Protein AF-A0A959GAV7-F1 (afdb_monomer_lite)

pLDDT: mean 91.09, std 8.17, range [48.16, 96.44]

Foldseek 3Di:
DDKDKDFADAPDKDADQAWKKKFFQDKFAWKDKQNDIDTPCHRHIDTDHHGIIIHGHDIGTTMIMDGDDPVNDDDDPDD

Structure (mmCIF, N/CA/C/O backbone):
data_AF-A0A959GAV7-F1
#
_entry.id   AF-A0A959GAV7-F1
#
loop_
_atom_site.group_PDB
_atom_site.id
_atom_site.type_symbol
_atom_site.label_atom_id
_atom_site.label_alt_id
_atom_site.label_comp_id
_atom_site.label_asym_id
_atom_site.label_entity_id
_atom_site.label_seq_id
_atom_site.pdbx_PDB_ins_code
_atom_site.Cartn_x
_atom_site.Cartn_y
_atom_site.Cartn_z
_atom_site.occupancy
_atom_site.B_iso_or_equiv
_atom_site.auth_seq_id
_atom_site.auth_comp_id
_atom_site.auth_asym_id
_atom_site.auth_atom_id
_atom_site.pdbx_PDB_model_num
ATOM 1 N N . MET A 1 1 ? -17.756 0.197 0.728 1.00 71.56 1 MET A N 1
ATOM 2 C CA . MET A 1 1 ? -16.313 0.005 0.450 1.00 71.56 1 MET A CA 1
ATOM 3 C C . MET A 1 1 ? -16.073 0.381 -1.004 1.00 71.56 1 MET A C 1
ATOM 5 O O . MET A 1 1 ? -16.849 -0.055 -1.844 1.00 71.56 1 MET A O 1
ATOM 9 N N . ILE A 1 2 ? -15.090 1.236 -1.302 1.00 84.69 2 ILE A N 1
ATOM 10 C CA . ILE A 1 2 ? -14.802 1.707 -2.670 1.00 84.69 2 ILE A CA 1
ATOM 11 C C . ILE A 1 2 ? -13.348 1.367 -2.991 1.00 84.69 2 ILE A C 1
ATOM 13 O O . ILE A 1 2 ? -12.465 1.647 -2.183 1.00 84.69 2 ILE A O 1
ATOM 17 N N . LEU A 1 3 ? -13.116 0.769 -4.160 1.00 91.62 3 LEU A N 1
ATOM 18 C CA . LEU A 1 3 ? -11.777 0.542 -4.698 1.00 91.62 3 LEU A CA 1
ATOM 19 C C . LEU A 1 3 ? -11.219 1.848 -5.261 1.00 91.62 3 LEU A C 1
ATOM 21 O O . LEU A 1 3 ? -11.860 2.500 -6.086 1.00 91.62 3 LEU A O 1
ATOM 25 N N . LYS A 1 4 ? -10.015 2.214 -4.832 1.00 94.81 4 LYS A N 1
ATOM 26 C CA . LYS A 1 4 ? -9.287 3.391 -5.306 1.00 94.81 4 LYS A CA 1
ATOM 27 C C . LYS A 1 4 ? -7.978 2.933 -5.932 1.00 94.81 4 LYS A C 1
ATOM 29 O O . LYS A 1 4 ? -7.257 2.137 -5.345 1.00 94.81 4 LYS A O 1
ATOM 34 N N . ARG A 1 5 ? -7.654 3.439 -7.119 1.00 94.81 5 ARG A N 1
ATOM 35 C CA . ARG A 1 5 ? -6.309 3.285 -7.681 1.00 94.81 5 ARG A CA 1
ATOM 36 C C . ARG A 1 5 ? -5.406 4.335 -7.056 1.00 94.81 5 ARG A C 1
ATOM 38 O O . ARG A 1 5 ? -5.790 5.503 -7.008 1.00 94.81 5 ARG A O 1
ATOM 45 N N . ILE A 1 6 ? -4.224 3.932 -6.607 1.00 90.62 6 ILE A N 1
ATOM 46 C CA . ILE A 1 6 ? -3.206 4.866 -6.127 1.00 90.62 6 ILE A CA 1
ATOM 47 C C . ILE A 1 6 ? -2.031 4.873 -7.097 1.00 90.62 6 ILE A C 1
ATOM 49 O O . ILE A 1 6 ? -1.655 3.837 -7.638 1.00 90.62 6 ILE A O 1
ATOM 53 N N . THR A 1 7 ? -1.459 6.053 -7.319 1.00 86.25 7 THR A N 1
ATOM 54 C CA . THR A 1 7 ? -0.167 6.177 -7.999 1.00 86.25 7 THR A CA 1
ATOM 55 C C . THR A 1 7 ? 0.876 6.398 -6.912 1.00 86.25 7 THR A C 1
ATOM 57 O O . THR A 1 7 ? 0.868 7.466 -6.294 1.00 86.25 7 THR A O 1
ATOM 60 N N . PRO A 1 8 ? 1.702 5.393 -6.588 1.00 84.62 8 PRO A N 1
ATOM 61 C CA . PRO A 1 8 ? 2.651 5.521 -5.498 1.00 84.62 8 PRO A CA 1
ATOM 62 C C . PRO A 1 8 ? 3.740 6.539 -5.830 1.00 84.62 8 PRO A C 1
ATOM 64 O O . PRO A 1 8 ? 4.338 6.507 -6.903 1.00 84.62 8 PRO A O 1
ATOM 67 N N . VAL A 1 9 ? 4.013 7.434 -4.883 1.00 91.12 9 VAL A N 1
ATOM 68 C CA . VAL A 1 9 ? 5.163 8.338 -4.955 1.00 91.12 9 VAL A CA 1
ATOM 69 C C . VAL A 1 9 ? 6.358 7.618 -4.341 1.00 91.12 9 VAL A C 1
ATOM 71 O O . VAL A 1 9 ? 6.316 7.210 -3.179 1.00 91.12 9 VAL A O 1
ATOM 74 N N . LEU A 1 10 ? 7.420 7.440 -5.125 1.00 93.38 10 LEU A N 1
ATOM 75 C CA . LEU A 1 10 ? 8.617 6.739 -4.668 1.00 93.38 10 LEU A CA 1
ATOM 76 C C . LEU A 1 10 ? 9.292 7.480 -3.508 1.00 93.38 10 LEU A C 1
ATOM 78 O O . LEU A 1 10 ? 9.337 8.709 -3.474 1.00 93.38 10 LEU A O 1
ATOM 82 N N . ASN A 1 11 ? 9.828 6.713 -2.560 1.00 93.94 11 ASN A N 1
ATOM 83 C CA . ASN A 1 11 ? 10.480 7.159 -1.328 1.00 93.94 11 ASN A CA 1
ATOM 84 C C . ASN A 1 11 ? 9.643 8.076 -0.420 1.00 93.94 11 ASN A C 1
ATOM 86 O O . ASN A 1 11 ? 10.172 8.620 0.548 1.00 93.94 11 ASN A O 1
ATOM 90 N N . ALA A 1 12 ? 8.337 8.190 -0.665 1.00 93.88 12 ALA A N 1
ATOM 91 C CA . ALA A 1 12 ? 7.410 8.899 0.203 1.00 93.88 12 ALA A CA 1
ATOM 92 C C . ALA A 1 12 ? 6.618 7.890 1.059 1.00 93.88 12 ALA A C 1
ATOM 94 O O . ALA A 1 12 ? 5.888 7.063 0.506 1.00 93.88 12 ALA A O 1
ATOM 95 N N . PRO A 1 13 ? 6.757 7.910 2.398 1.00 92.06 13 PRO A N 1
ATOM 96 C CA . PRO A 1 13 ? 5.959 7.055 3.264 1.00 92.06 13 PRO A CA 1
ATOM 97 C C . PRO A 1 13 ? 4.500 7.522 3.293 1.00 92.06 13 PRO A C 1
ATOM 99 O O . PRO A 1 13 ? 4.208 8.712 3.408 1.00 92.06 13 PRO A O 1
ATOM 102 N N . VAL A 1 14 ? 3.585 6.561 3.231 1.00 91.75 14 VAL A N 1
ATOM 103 C CA . VAL A 1 14 ? 2.142 6.759 3.357 1.00 91.75 14 VAL A CA 1
ATOM 104 C C . VAL A 1 14 ? 1.684 6.099 4.650 1.00 91.75 14 VAL A C 1
ATOM 106 O O . VAL A 1 14 ? 1.767 4.878 4.792 1.00 91.75 14 VAL A O 1
ATOM 109 N N . THR A 1 15 ? 1.197 6.905 5.591 1.00 93.81 15 THR A N 1
ATOM 110 C CA . THR A 1 15 ? 0.604 6.412 6.839 1.00 93.81 15 THR A CA 1
ATOM 111 C C . THR A 1 15 ? -0.843 6.001 6.608 1.00 93.81 15 THR A C 1
ATOM 113 O O . THR A 1 15 ? -1.631 6.743 6.019 1.00 93.81 15 THR A O 1
ATOM 116 N N . ILE A 1 16 ? -1.206 4.828 7.112 1.00 94.56 16 ILE A N 1
ATOM 117 C CA . ILE A 1 16 ? -2.534 4.247 6.959 1.00 94.56 16 ILE A CA 1
ATO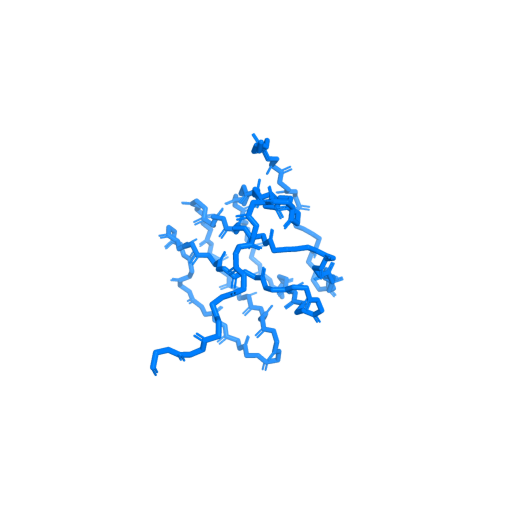M 118 C C . ILE A 1 16 ? -3.425 4.695 8.122 1.00 94.56 16 ILE A C 1
ATOM 120 O O . ILE A 1 16 ? -3.127 4.439 9.287 1.00 94.56 16 ILE A O 1
ATOM 124 N N . SER A 1 17 ? -4.527 5.386 7.821 1.00 93.69 17 SER A N 1
ATOM 125 C CA . SER A 1 17 ? -5.435 5.956 8.832 1.00 93.69 17 SER A CA 1
ATOM 126 C C . SER A 1 17 ? -6.558 5.008 9.268 1.00 93.69 17 SER A C 1
ATOM 128 O O . SER A 1 17 ? -7.108 5.160 10.357 1.00 93.69 17 SER A O 1
ATOM 130 N N . CYS A 1 18 ? -6.903 4.023 8.438 1.00 94.50 18 CYS A N 1
ATOM 131 C CA . CYS A 1 18 ? -7.951 3.036 8.694 1.00 94.50 18 CYS A CA 1
ATOM 132 C C . CYS A 1 18 ? -7.550 1.665 8.134 1.00 94.50 18 CYS A C 1
ATOM 134 O O . CYS A 1 18 ? -6.630 1.570 7.324 1.00 94.50 18 CYS A O 1
ATOM 136 N N . HIS A 1 19 ? -8.234 0.595 8.548 1.00 95.56 19 HIS A N 1
ATOM 137 C CA . HIS A 1 19 ? -7.955 -0.741 8.017 1.00 95.56 19 HIS A CA 1
ATOM 138 C C . HIS A 1 19 ? -8.086 -0.730 6.493 1.00 95.56 19 HIS A C 1
ATOM 140 O O . HIS A 1 19 ? -9.113 -0.320 5.961 1.00 95.56 19 HIS A O 1
ATOM 146 N N . THR A 1 20 ? -7.038 -1.146 5.794 1.00 95.75 20 THR A N 1
ATOM 147 C CA . THR A 1 20 ? -6.932 -1.015 4.342 1.00 95.75 20 THR A CA 1
ATOM 148 C C . THR A 1 20 ? -6.435 -2.319 3.747 1.00 95.75 20 THR A C 1
ATOM 150 O O . THR A 1 20 ? -5.451 -2.891 4.210 1.00 95.75 20 THR A O 1
ATOM 153 N N . LEU A 1 21 ? -7.097 -2.776 2.690 1.00 96.44 21 LEU A N 1
ATOM 154 C CA . LEU A 1 21 ? -6.558 -3.790 1.795 1.00 96.44 21 LEU A CA 1
ATOM 155 C C . LEU A 1 21 ? -5.854 -3.088 0.640 1.00 96.44 21 LEU A C 1
ATOM 157 O O . LEU A 1 21 ? -6.484 -2.296 -0.056 1.00 96.44 21 LEU A O 1
ATOM 161 N N . ALA A 1 22 ? -4.572 -3.368 0.433 1.00 95.19 22 ALA A N 1
ATOM 162 C CA . ALA A 1 22 ? -3.813 -2.885 -0.714 1.00 95.19 22 ALA A CA 1
ATOM 163 C C . ALA A 1 22 ? -3.434 -4.073 -1.601 1.00 95.19 22 ALA A C 1
ATOM 165 O O . ALA A 1 22 ? -2.688 -4.953 -1.184 1.00 95.19 22 ALA A O 1
ATOM 166 N N . TRP A 1 23 ? -3.968 -4.114 -2.816 1.00 96.19 23 TRP A N 1
ATOM 167 C CA . TRP A 1 23 ? -3.632 -5.119 -3.815 1.00 96.19 23 TRP A CA 1
ATOM 168 C C . TRP A 1 23 ? -2.609 -4.546 -4.783 1.00 96.19 23 TRP A C 1
ATOM 170 O O . TRP A 1 23 ? -2.906 -3.607 -5.525 1.00 96.19 23 TRP A O 1
ATOM 180 N N . ILE A 1 24 ? -1.415 -5.126 -4.773 1.00 95.12 24 ILE A N 1
ATOM 181 C CA . ILE A 1 24 ? -0.367 -4.847 -5.748 1.00 95.12 24 ILE A CA 1
ATOM 182 C C . ILE A 1 24 ? -0.632 -5.772 -6.930 1.00 95.12 24 ILE A C 1
ATOM 184 O O . ILE A 1 24 ? -0.272 -6.945 -6.903 1.00 95.12 24 ILE A O 1
ATOM 188 N N . ARG A 1 25 ? -1.339 -5.262 -7.940 1.00 94.81 25 ARG A N 1
ATOM 189 C CA . ARG A 1 25 ? -1.811 -6.056 -9.085 1.00 94.81 25 ARG A CA 1
ATOM 190 C C . ARG A 1 25 ? -0.670 -6.504 -9.978 1.00 94.81 25 ARG A C 1
ATOM 192 O O . ARG A 1 25 ? -0.673 -7.624 -10.466 1.00 94.81 25 ARG A O 1
ATOM 199 N N . SER A 1 26 ? 0.263 -5.595 -10.213 1.00 92.12 26 SER A N 1
ATOM 200 C CA . SER A 1 26 ? 1.445 -5.812 -11.033 1.00 92.12 26 SER A CA 1
ATOM 201 C C . SER A 1 26 ? 2.552 -4.880 -10.563 1.00 92.12 26 SER A C 1
ATOM 203 O O . SER A 1 26 ? 2.264 -3.786 -10.066 1.00 92.12 26 SER A O 1
ATOM 205 N N . GLY A 1 27 ? 3.806 -5.268 -10.756 1.00 85.81 27 GLY A N 1
ATOM 206 C CA . GLY A 1 27 ? 4.932 -4.386 -10.490 1.00 85.81 27 GLY A CA 1
ATOM 207 C C . GLY A 1 27 ? 6.174 -5.108 -10.006 1.00 85.81 27 GLY A C 1
ATOM 208 O O . GLY A 1 27 ? 6.099 -6.141 -9.344 1.00 85.81 27 GLY A O 1
ATOM 209 N N . HIS A 1 28 ? 7.322 -4.509 -10.302 1.00 88.88 28 HIS A N 1
ATOM 210 C CA . HIS A 1 28 ? 8.622 -4.988 -9.857 1.00 88.88 28 HIS A CA 1
ATOM 211 C C . HIS A 1 28 ? 9.348 -3.855 -9.152 1.00 88.88 28 HIS A C 1
ATOM 213 O O . HIS A 1 28 ? 9.451 -2.741 -9.669 1.00 88.88 28 HIS A O 1
ATOM 219 N N . GLY A 1 29 ? 9.860 -4.147 -7.965 1.00 92.69 29 GLY A N 1
ATOM 220 C CA . GLY A 1 29 ? 10.535 -3.159 -7.151 1.00 92.69 29 GLY A CA 1
ATOM 221 C C . GLY A 1 29 ? 10.632 -3.588 -5.703 1.00 92.69 29 GLY A C 1
ATOM 222 O O . GLY A 1 29 ? 10.476 -4.764 -5.367 1.00 92.69 29 GLY A O 1
ATOM 223 N N . LEU A 1 30 ? 10.883 -2.603 -4.852 1.00 95.31 30 LEU A N 1
ATOM 224 C CA . LEU A 1 30 ? 11.096 -2.807 -3.432 1.00 95.31 30 LEU A CA 1
ATOM 225 C C . LEU A 1 30 ? 10.090 -1.989 -2.630 1.00 95.31 30 LEU A C 1
ATOM 227 O O . LE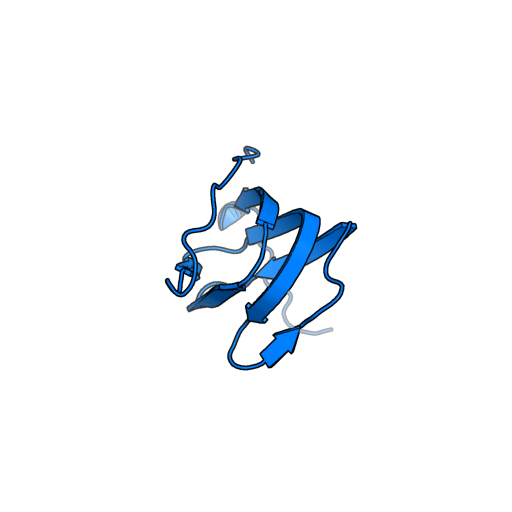U A 1 30 ? 10.006 -0.765 -2.764 1.00 95.31 30 LEU A O 1
ATOM 231 N N . LEU A 1 31 ? 9.337 -2.684 -1.790 1.00 94.94 31 LEU A N 1
ATOM 232 C CA . LEU A 1 31 ? 8.326 -2.114 -0.917 1.00 94.94 31 LEU A CA 1
ATOM 233 C C . LEU A 1 31 ? 8.784 -2.212 0.533 1.00 94.94 31 LEU A C 1
ATOM 235 O O . LEU A 1 31 ? 9.282 -3.246 0.960 1.00 94.94 31 LEU A O 1
ATOM 239 N N . GLU A 1 32 ? 8.557 -1.165 1.309 1.00 96.19 32 GLU A N 1
ATOM 240 C CA . GLU A 1 32 ? 8.714 -1.185 2.758 1.00 96.19 32 GLU A CA 1
ATOM 241 C C . GLU A 1 32 ? 7.339 -1.080 3.420 1.00 96.19 32 GLU A C 1
ATOM 243 O O . GLU A 1 32 ? 6.564 -0.179 3.095 1.00 96.19 32 GLU A O 1
ATOM 248 N N . VAL A 1 33 ? 7.039 -1.989 4.347 1.00 94.88 33 VAL A N 1
ATOM 249 C CA . VAL A 1 33 ? 5.848 -1.954 5.207 1.00 94.88 33 VAL A CA 1
ATOM 250 C C . VAL A 1 33 ? 6.312 -2.151 6.643 1.00 94.88 33 VAL A C 1
ATOM 252 O O . VAL A 1 33 ? 6.938 -3.169 6.941 1.00 94.88 33 VAL A O 1
ATOM 255 N N . ASP A 1 34 ? 6.037 -1.183 7.520 1.00 92.56 34 ASP A N 1
ATOM 256 C CA . ASP A 1 34 ? 6.476 -1.185 8.926 1.00 92.56 34 ASP A CA 1
ATOM 257 C C . ASP A 1 34 ? 7.951 -1.586 9.115 1.00 92.56 34 ASP A C 1
ATOM 259 O O . ASP A 1 34 ? 8.280 -2.536 9.830 1.00 92.56 34 ASP A O 1
ATOM 263 N N . PHE A 1 35 ? 8.858 -0.872 8.445 1.00 91.75 35 PHE A N 1
ATOM 264 C CA . PHE A 1 35 ? 10.313 -1.086 8.503 1.00 91.75 35 PHE A CA 1
ATOM 265 C C . PHE A 1 35 ? 10.797 -2.454 7.993 1.00 91.75 35 PHE A C 1
ATOM 267 O O . PHE A 1 35 ? 11.983 -2.769 8.108 1.00 91.75 35 PHE A O 1
ATOM 274 N N . LYS A 1 36 ? 9.909 -3.273 7.418 1.00 95.12 36 LYS A N 1
ATOM 275 C CA . LYS A 1 36 ? 10.265 -4.517 6.735 1.00 95.12 36 LYS A CA 1
ATOM 276 C C . LYS A 1 36 ? 10.200 -4.325 5.238 1.00 95.12 36 LYS A C 1
ATOM 278 O O . LYS A 1 36 ? 9.256 -3.740 4.717 1.00 95.12 36 LYS A O 1
ATOM 283 N N . THR A 1 37 ? 11.189 -4.881 4.564 1.00 95.44 37 THR A N 1
ATOM 284 C CA . THR A 1 37 ? 11.351 -4.741 3.126 1.00 95.44 37 THR A CA 1
ATOM 285 C C . THR A 1 37 ? 10.910 -6.013 2.414 1.00 95.44 37 THR A C 1
ATOM 287 O O . THR A 1 37 ? 11.246 -7.116 2.843 1.00 95.44 37 THR A O 1
ATOM 290 N N . TYR A 1 38 ? 10.186 -5.851 1.312 1.00 93.88 38 TYR A N 1
ATOM 291 C CA . TYR A 1 38 ? 9.647 -6.923 0.490 1.00 93.88 38 TYR A CA 1
ATOM 292 C C . TYR A 1 38 ? 10.004 -6.668 -0.977 1.00 93.88 38 TYR A C 1
ATOM 294 O O . TYR A 1 38 ? 9.774 -5.573 -1.500 1.00 93.88 38 TYR A O 1
ATOM 302 N N . SER A 1 39 ? 10.564 -7.682 -1.631 1.00 92.12 39 SER A N 1
ATOM 303 C CA . SER A 1 39 ? 10.633 -7.802 -3.090 1.00 92.12 39 SER A CA 1
ATOM 304 C C . SER A 1 39 ? 9.550 -8.770 -3.576 1.00 92.12 39 SER A C 1
ATOM 306 O O . SER A 1 39 ? 8.895 -9.421 -2.761 1.00 92.12 39 SER A O 1
ATOM 308 N N . ASP A 1 40 ? 9.348 -8.858 -4.894 1.00 88.38 40 ASP A N 1
ATOM 309 C CA . ASP A 1 40 ? 8.472 -9.864 -5.526 1.00 88.38 40 ASP A CA 1
ATOM 310 C C . ASP A 1 40 ? 7.025 -9.843 -5.004 1.00 88.38 40 ASP A C 1
ATOM 312 O O . ASP A 1 40 ? 6.370 -10.866 -4.791 1.00 88.38 40 ASP A O 1
ATOM 316 N N . VAL A 1 41 ? 6.524 -8.627 -4.784 1.00 90.69 41 VAL A N 1
ATOM 317 C CA . VAL A 1 41 ? 5.180 -8.353 -4.258 1.00 90.69 41 VAL A CA 1
ATOM 318 C C . VAL A 1 41 ? 4.105 -8.286 -5.346 1.00 90.69 41 VAL A C 1
ATOM 320 O O . VAL A 1 41 ? 3.012 -7.780 -5.106 1.00 90.69 41 VAL A O 1
ATOM 323 N N . GLU A 1 42 ? 4.404 -8.795 -6.538 1.00 93.81 42 GLU A N 1
ATOM 324 C CA . GLU A 1 42 ? 3.442 -8.901 -7.628 1.00 93.81 42 GLU A CA 1
ATOM 325 C C . GLU A 1 42 ? 2.288 -9.845 -7.258 1.00 93.81 42 GLU 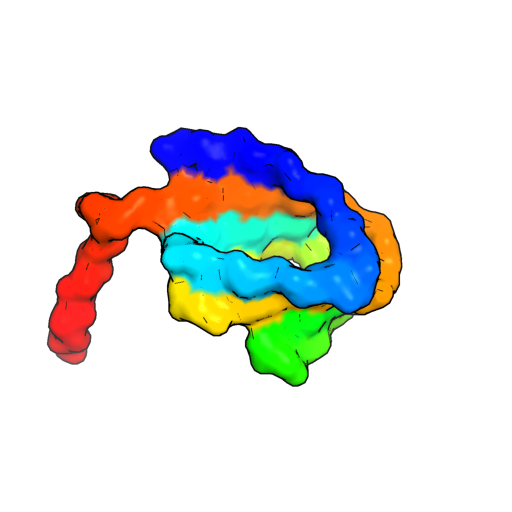A C 1
ATOM 327 O O . GLU A 1 42 ? 2.502 -10.901 -6.660 1.00 93.81 42 GLU A O 1
ATOM 332 N N . ASP A 1 43 ? 1.063 -9.440 -7.593 1.00 95.12 43 ASP A N 1
ATOM 333 C CA . ASP A 1 43 ? -0.183 -10.138 -7.264 1.00 95.12 43 ASP A CA 1
ATOM 334 C C . ASP A 1 43 ? -0.316 -10.503 -5.772 1.00 95.12 43 ASP A C 1
ATOM 336 O O . ASP A 1 43 ? -0.788 -11.574 -5.378 1.00 95.12 43 ASP A O 1
ATOM 340 N N . ARG A 1 44 ? 0.130 -9.594 -4.896 1.00 94.56 44 ARG A N 1
ATOM 341 C CA . ARG A 1 44 ? 0.007 -9.741 -3.441 1.00 94.56 44 ARG A CA 1
ATOM 342 C C . ARG A 1 44 ? -1.013 -8.772 -2.867 1.00 94.56 44 ARG A C 1
ATOM 344 O O . ARG A 1 44 ? -1.099 -7.607 -3.257 1.00 94.56 44 ARG A O 1
ATOM 351 N N . LEU A 1 45 ? -1.756 -9.261 -1.879 1.00 95.12 45 LEU A N 1
ATOM 352 C CA . LEU A 1 45 ? -2.675 -8.471 -1.073 1.00 95.12 45 LEU A CA 1
ATOM 353 C C . LEU A 1 45 ? -2.044 -8.195 0.292 1.00 95.12 45 LEU A C 1
ATOM 355 O O . LEU A 1 45 ? -1.637 -9.116 0.999 1.00 95.12 45 LEU A O 1
ATOM 359 N N . LEU A 1 46 ? -1.993 -6.926 0.667 1.00 94.31 46 LEU A N 1
ATOM 360 C CA . LEU A 1 46 ? -1.530 -6.463 1.964 1.00 94.31 46 LEU A CA 1
ATOM 361 C C . LEU A 1 46 ? -2.736 -6.047 2.795 1.00 94.31 46 LEU A C 1
ATOM 363 O O . LEU A 1 46 ? -3.579 -5.278 2.333 1.00 94.31 46 LEU A O 1
ATOM 367 N N . PHE A 1 47 ? -2.801 -6.530 4.031 1.00 95.00 47 PHE A N 1
ATOM 368 C CA . PHE A 1 47 ? -3.729 -6.018 5.029 1.00 95.00 47 PHE A CA 1
ATOM 369 C C . PHE A 1 47 ? -2.984 -5.055 5.947 1.00 95.00 47 PHE A C 1
ATOM 371 O O . PHE A 1 47 ? -2.048 -5.455 6.638 1.00 95.00 47 PHE A O 1
ATOM 378 N N . LEU A 1 48 ? -3.399 -3.792 5.926 1.00 95.19 48 LEU A N 1
ATOM 379 C CA . LEU A 1 48 ? -2.773 -2.700 6.656 1.00 95.19 48 LEU A CA 1
ATOM 380 C C . LEU A 1 48 ? -3.726 -2.198 7.741 1.00 95.19 48 LEU A C 1
ATOM 382 O O . LEU A 1 48 ? -4.880 -1.865 7.476 1.00 95.19 48 LEU A O 1
ATOM 386 N N . SER A 1 49 ? -3.236 -2.144 8.969 1.00 94.81 49 SER A N 1
ATOM 387 C CA . SER A 1 49 ? -3.937 -1.645 10.147 1.00 94.81 49 SER A CA 1
ATOM 388 C C . SER A 1 49 ? -3.696 -0.143 10.335 1.00 94.81 49 SER A C 1
ATOM 390 O O . SER A 1 49 ? -2.677 0.380 9.872 1.00 94.81 49 SER A O 1
ATOM 392 N N . PRO A 1 50 ? -4.593 0.568 11.043 1.00 95.00 50 PRO A N 1
ATOM 393 C CA . PRO A 1 50 ? -4.376 1.967 11.392 1.00 95.00 50 PRO A CA 1
ATOM 394 C C . PRO A 1 50 ? -3.029 2.165 12.101 1.00 95.00 50 PRO A C 1
ATOM 396 O O . PRO A 1 50 ? -2.711 1.440 13.043 1.00 95.00 50 PRO A O 1
ATOM 399 N N . GLY A 1 51 ? -2.253 3.153 11.661 1.00 94.38 51 GLY A N 1
ATOM 400 C CA . GLY A 1 51 ? -0.937 3.486 12.211 1.00 94.38 51 GLY A CA 1
ATOM 401 C C . GLY A 1 51 ? 0.241 2.764 11.555 1.00 94.38 51 GLY A C 1
ATOM 402 O O . GLY A 1 51 ? 1.373 3.202 11.748 1.00 94.38 51 GLY A O 1
ATOM 403 N N . GLN A 1 52 ? -0.001 1.725 10.748 1.00 95.31 52 GLN A N 1
ATOM 404 C CA . GLN A 1 52 ? 1.043 1.159 9.892 1.00 95.31 52 GLN A CA 1
ATOM 405 C C . GLN A 1 52 ? 1.402 2.144 8.776 1.00 95.31 52 GLN A C 1
ATOM 407 O O . GLN A 1 52 ? 0.598 3.011 8.407 1.00 95.31 52 GLN A O 1
ATOM 412 N N . TYR A 1 53 ? 2.595 2.005 8.208 1.00 94.19 53 TYR A N 1
ATOM 413 C CA . TYR A 1 53 ? 2.989 2.780 7.034 1.00 94.19 53 TYR A CA 1
ATOM 414 C C . TYR A 1 53 ? 3.515 1.889 5.914 1.00 94.19 53 TYR A C 1
ATOM 416 O O . TYR A 1 53 ? 4.006 0.781 6.134 1.00 94.19 53 TYR A O 1
ATOM 424 N N . MET A 1 54 ? 3.422 2.414 4.697 1.00 94.62 54 MET A N 1
ATOM 425 C CA . MET A 1 54 ? 3.926 1.785 3.484 1.00 94.62 54 MET A CA 1
ATOM 426 C C . MET A 1 54 ? 4.742 2.797 2.677 1.00 94.62 54 MET A C 1
ATOM 428 O O . MET A 1 54 ? 4.353 3.958 2.565 1.00 94.62 54 MET A O 1
ATOM 432 N N . LYS A 1 55 ? 5.865 2.375 2.097 1.00 95.69 55 LYS A N 1
ATOM 433 C CA . LYS A 1 55 ? 6.737 3.215 1.263 1.00 95.69 55 LYS A CA 1
ATOM 434 C C . LYS A 1 55 ? 7.269 2.404 0.087 1.00 95.69 55 LYS A C 1
ATOM 436 O O . LYS A 1 55 ? 7.944 1.398 0.280 1.00 95.69 55 LYS A O 1
ATOM 441 N N . PHE A 1 56 ? 7.012 2.865 -1.131 1.00 94.94 56 PHE A N 1
ATOM 442 C CA . PHE A 1 56 ? 7.590 2.279 -2.341 1.00 94.94 56 PHE A CA 1
ATOM 443 C C . PHE A 1 56 ? 8.996 2.850 -2.523 1.00 94.94 56 PHE A C 1
ATOM 445 O O . PHE A 1 56 ? 9.136 4.048 -2.742 1.00 94.94 56 PHE A O 1
ATOM 452 N N . ILE A 1 57 ? 10.043 2.040 -2.372 1.00 95.56 57 ILE A N 1
ATOM 453 C CA . ILE A 1 57 ? 11.436 2.520 -2.392 1.00 95.56 57 ILE A CA 1
ATOM 454 C C . ILE A 1 57 ? 11.881 2.797 -3.833 1.00 95.56 57 ILE A C 1
ATOM 456 O O . ILE A 1 57 ? 12.380 3.878 -4.145 1.00 95.56 57 ILE A O 1
ATOM 460 N N . PHE A 1 58 ? 11.680 1.826 -4.722 1.00 94.12 58 PHE A N 1
ATOM 461 C CA . PHE A 1 58 ? 11.926 1.948 -6.158 1.00 94.12 58 PHE A CA 1
ATOM 462 C C . PHE A 1 58 ? 11.049 0.957 -6.925 1.00 94.12 58 PHE A C 1
ATOM 464 O O . PHE A 1 58 ? 10.590 -0.029 -6.344 1.00 94.12 58 PHE A O 1
ATOM 471 N N . GLY A 1 59 ? 10.875 1.194 -8.226 1.00 92.38 59 GLY A N 1
ATOM 472 C CA . GLY A 1 59 ? 10.127 0.322 -9.129 1.00 92.38 59 GLY A CA 1
ATOM 473 C C . GLY A 1 59 ? 8.858 0.965 -9.673 1.00 92.38 59 GLY A C 1
ATOM 474 O O . GLY A 1 59 ? 8.596 2.145 -9.446 1.00 92.38 59 GLY A O 1
ATOM 475 N N . GLU A 1 60 ? 8.072 0.163 -10.379 1.00 92.19 60 GLU A N 1
ATOM 476 C CA . GLU A 1 60 ? 6.771 0.551 -10.924 1.00 92.19 60 GLU A CA 1
ATOM 477 C C . GLU A 1 60 ? 5.705 -0.399 -10.390 1.00 92.19 60 GLU A C 1
ATOM 479 O O . GLU A 1 60 ? 5.915 -1.611 -10.366 1.00 92.19 60 GLU A O 1
ATOM 484 N N . PHE A 1 61 ? 4.571 0.147 -9.947 1.00 92.81 61 PHE A N 1
ATOM 485 C CA . PHE A 1 61 ? 3.517 -0.629 -9.298 1.00 92.81 61 PHE A CA 1
ATOM 486 C C . PHE A 1 61 ? 2.133 -0.158 -9.744 1.00 92.81 61 PHE A C 1
ATOM 488 O O . PHE A 1 61 ? 1.843 1.040 -9.728 1.00 92.81 61 PHE A O 1
ATOM 495 N N . ASP A 1 62 ? 1.258 -1.111 -10.068 1.00 94.06 62 ASP A N 1
ATOM 496 C CA . ASP A 1 62 ? -0.187 -0.894 -10.136 1.00 94.06 62 ASP A CA 1
ATOM 497 C C . ASP A 1 62 ? -0.817 -1.335 -8.815 1.00 94.06 62 ASP A C 1
ATOM 499 O O . ASP A 1 62 ? -0.827 -2.525 -8.489 1.00 94.06 62 ASP A O 1
ATOM 503 N N . VAL A 1 63 ? -1.346 -0.378 -8.053 1.00 95.38 63 VAL A N 1
ATOM 504 C CA . VAL A 1 63 ? -1.890 -0.640 -6.721 1.00 95.38 63 VAL A CA 1
ATOM 505 C C . VAL A 1 63 ? -3.326 -0.148 -6.618 1.00 95.38 63 VAL A C 1
ATOM 507 O O . VAL A 1 63 ? -3.643 1.015 -6.888 1.00 95.38 63 VAL A O 1
ATOM 510 N N . LEU A 1 64 ? -4.198 -1.047 -6.169 1.00 96.19 64 LEU A N 1
ATOM 511 C CA . LEU A 1 64 ? -5.556 -0.724 -5.757 1.00 96.19 64 LEU A CA 1
ATOM 512 C C . LEU A 1 64 ? -5.659 -0.806 -4.241 1.00 96.19 64 LEU A C 1
ATOM 514 O O . LEU A 1 64 ? -5.163 -1.746 -3.630 1.00 96.19 64 LEU A O 1
ATOM 518 N N . THR A 1 65 ? -6.353 0.145 -3.634 1.00 96.06 65 THR A N 1
ATOM 519 C CA . THR A 1 65 ? -6.660 0.133 -2.210 1.00 96.06 65 THR A CA 1
ATOM 520 C C . THR A 1 65 ? -8.159 0.072 -1.974 1.00 96.06 65 THR A C 1
ATOM 522 O O . THR A 1 65 ? -8.967 0.577 -2.757 1.00 96.06 65 THR A O 1
ATOM 525 N N . MET A 1 66 ? -8.537 -0.562 -0.873 1.00 96.31 66 MET A N 1
ATOM 526 C CA . MET A 1 66 ? -9.893 -0.586 -0.357 1.00 96.31 66 MET A CA 1
ATOM 527 C C . MET A 1 66 ? -9.841 -0.306 1.139 1.00 96.31 66 MET A C 1
ATOM 529 O O . MET A 1 66 ? -9.298 -1.092 1.912 1.00 96.31 66 MET A O 1
ATOM 533 N N . GLU A 1 67 ? -10.425 0.815 1.537 1.00 95.44 67 GLU A N 1
ATOM 534 C CA . GLU A 1 67 ? -10.592 1.180 2.942 1.00 95.44 67 GLU A CA 1
ATOM 535 C C . GLU A 1 67 ? -11.783 0.412 3.529 1.00 95.44 67 GLU A C 1
ATOM 537 O O . GLU A 1 67 ? -12.858 0.329 2.917 1.00 95.44 67 GLU A O 1
ATOM 542 N N . ILE A 1 68 ? -11.583 -0.149 4.719 1.00 94.25 68 ILE A N 1
ATOM 543 C CA . ILE A 1 68 ? -12.592 -0.838 5.518 1.00 94.25 68 ILE A CA 1
ATOM 544 C C . ILE A 1 68 ? -13.066 0.143 6.598 1.00 94.25 68 ILE A C 1
ATOM 546 O O . ILE A 1 68 ? -12.306 0.451 7.523 1.00 94.25 68 ILE A O 1
ATOM 550 N N . PRO A 1 69 ? -14.307 0.650 6.499 1.00 91.00 69 PRO A N 1
ATOM 551 C CA . PRO A 1 69 ? -14.849 1.562 7.497 1.00 91.00 69 PRO A CA 1
ATOM 552 C C . PRO A 1 69 ? -14.940 0.901 8.877 1.00 91.00 69 PRO A C 1
ATOM 554 O O . PRO A 1 69 ? -15.163 -0.307 8.987 1.00 91.00 69 PRO A O 1
ATOM 557 N N . ALA A 1 70 ? -14.763 1.697 9.932 1.00 88.75 70 ALA A N 1
ATOM 558 C CA . ALA A 1 70 ? -14.663 1.199 11.302 1.00 88.75 70 ALA A CA 1
ATOM 559 C C . ALA A 1 70 ? -15.914 0.429 11.755 1.00 88.75 70 ALA A C 1
ATOM 561 O O . ALA A 1 70 ? -15.792 -0.514 12.533 1.00 88.75 70 ALA A O 1
ATOM 562 N N . GLU A 1 71 ? -17.095 0.779 11.239 1.00 90.12 71 GLU A N 1
ATOM 563 C CA . GLU A 1 71 ? -18.359 0.099 11.532 1.00 90.12 71 GLU A CA 1
ATOM 564 C C . GLU A 1 71 ? -18.417 -1.355 11.032 1.00 90.12 71 GLU A C 1
ATOM 566 O O . GLU A 1 71 ? -19.203 -2.144 11.550 1.00 90.12 71 GLU A O 1
ATOM 571 N N . TYR A 1 72 ? -17.561 -1.735 10.075 1.00 88.38 72 TYR A N 1
ATOM 572 C CA . TYR A 1 72 ? -17.449 -3.114 9.581 1.00 88.38 72 TYR A CA 1
ATOM 573 C C . TYR A 1 72 ? -16.335 -3.911 10.273 1.00 88.38 72 TYR A C 1
ATOM 575 O O . TYR A 1 72 ? -16.170 -5.102 10.006 1.00 88.38 72 TYR A O 1
ATOM 583 N N . VAL A 1 73 ? -15.556 -3.282 11.159 1.00 87.12 73 VAL A N 1
AT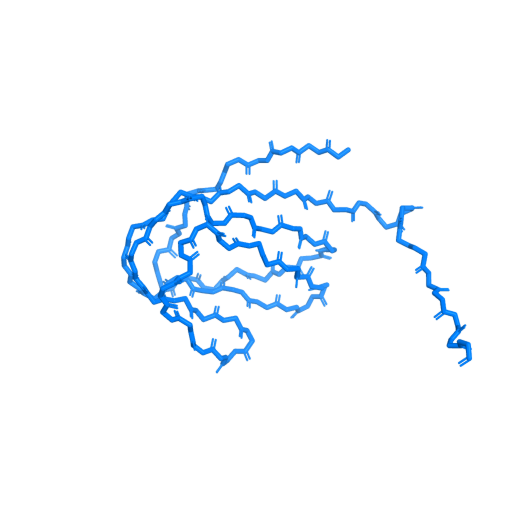OM 584 C CA . VAL A 1 73 ? -14.445 -3.935 11.856 1.00 87.12 73 VAL A CA 1
ATOM 585 C C . VAL A 1 73 ? -14.929 -4.468 13.199 1.00 87.12 73 VAL A C 1
ATOM 587 O O . VAL A 1 73 ? -15.096 -3.730 14.170 1.00 87.12 73 VAL A O 1
ATOM 590 N N . VAL A 1 74 ? -15.117 -5.784 13.276 1.00 86.25 74 VAL A N 1
ATOM 591 C CA . VAL A 1 74 ? -15.487 -6.450 14.528 1.00 86.25 74 VAL A CA 1
ATOM 592 C C . VAL A 1 74 ? -14.241 -6.696 15.373 1.00 86.25 74 VAL A C 1
ATOM 594 O O . VAL A 1 74 ? -13.304 -7.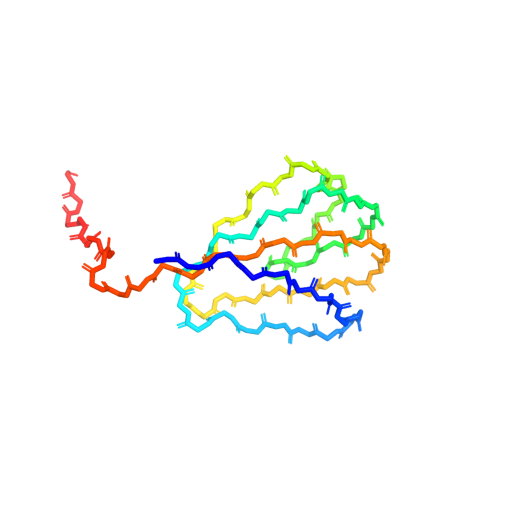375 14.956 1.00 86.25 74 VAL A O 1
ATOM 597 N N . LYS A 1 75 ? -14.245 -6.183 16.605 1.00 78.88 75 LYS A N 1
ATOM 598 C CA . LYS A 1 75 ? -13.235 -6.524 17.611 1.00 78.88 75 LYS A CA 1
ATOM 599 C C . LYS A 1 75 ? -13.634 -7.831 18.287 1.00 78.88 75 LYS A C 1
ATOM 601 O O . LYS A 1 75 ? -14.480 -7.838 19.178 1.00 78.88 75 LYS A O 1
ATOM 606 N N . SER A 1 76 ? -13.025 -8.938 17.873 1.00 76.50 76 SER A N 1
ATOM 607 C CA . SER A 1 76 ? -13.112 -10.175 18.647 1.00 76.50 76 SER A CA 1
ATOM 608 C C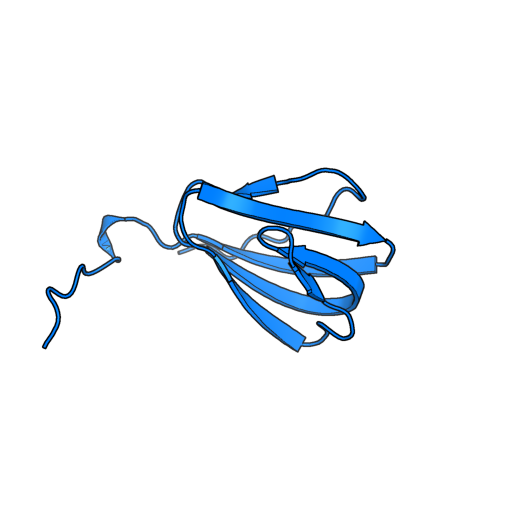 . SER A 1 76 ? -12.284 -10.009 19.924 1.00 76.50 76 SER A C 1
ATOM 610 O O . SER A 1 76 ? -11.078 -9.768 19.871 1.00 76.50 76 SER A O 1
ATOM 612 N N . HIS A 1 77 ? -12.937 -10.115 21.082 1.00 61.28 77 HIS A N 1
ATOM 613 C CA . HIS A 1 77 ? -12.228 -10.481 22.302 1.00 61.28 77 HIS A CA 1
ATOM 614 C C . HIS A 1 77 ? -11.859 -11.953 22.126 1.00 61.28 77 HIS A C 1
ATOM 616 O O . HIS A 1 77 ? -12.755 -12.759 21.889 1.00 61.28 77 HIS A O 1
ATOM 622 N N . LYS A 1 78 ? -10.551 -12.243 22.123 1.00 61.66 78 LYS A N 1
ATOM 623 C CA . LYS A 1 78 ? -9.950 -13.570 21.917 1.00 61.66 78 LYS A CA 1
ATOM 624 C C . LYS A 1 78 ? -10.853 -14.716 22.409 1.00 61.66 78 LYS A C 1
ATOM 626 O O . LYS A 1 78 ? -11.312 -14.664 23.549 1.00 61.66 78 LYS A O 1
ATOM 631 N N . LEU A 1 79 ? -11.053 -15.718 21.545 1.00 48.16 79 LEU A N 1
ATOM 632 C CA . LEU A 1 79 ? -11.496 -17.065 21.928 1.00 48.16 79 LEU A CA 1
ATOM 633 C C . LEU A 1 79 ? -10.515 -17.689 22.929 1.00 48.16 79 LEU A C 1
ATOM 635 O O . LEU A 1 79 ? -9.296 -17.425 22.782 1.00 48.16 79 LEU A O 1
#

Radius of gyration: 13.08 Å; chains: 1; bounding box: 30×26×33 Å

Secondary structure (DSSP, 8-state):
--EEEE-PPTT--EE--S-EEEEEEEEEEEEEETTEEES--TTEEEEE-TT-EEEEEEEEEEEEEEE--GGG-------

Sequence (79 aa):
MILKRITPVLNAPVTISCHTLAWIRSGHGLLEVDFKTYSDVEDRLLFLSPGQYMKFIFGEFDVLTMEIPAEYVVKSHKL